Protein AF-A0AAU1AGE9-F1 (afdb_monomer)

Sequence (75 aa):
MDGEHLPRRPQWHCQTCAADTPWPCHPARVRLAEAYGCDRIGLSIYVSGLLFVVVVELPEVAPAELYERFVAWTR

pLDDT: mean 94.62, std 8.04, range [43.62, 98.12]

Radius of gyration: 12.0 Å; Cα contacts (8 Å, |Δi|>4): 78; chains: 1; bounding box: 22×30×27 Å

Secondary structure (DSSP, 8-state):
------EETTTTEESSSSTTPBSSPHHHHHHHHHHHTT-HHHHHHHHHHHHHHHHHH-TTS-HHHHHHHHTGGG-

Mean predicted aligned error: 2.86 Å

Structure (mmCIF, N/CA/C/O backbone):
data_AF-A0AAU1AGE9-F1
#
_entry.id   AF-A0AAU1AGE9-F1
#
loop_
_atom_site.group_PDB
_atom_site.id
_atom_site.type_symbol
_atom_site.label_atom_id
_atom_site.label_alt_id
_atom_site.label_comp_id
_atom_site.label_asym_id
_atom_site.label_entity_id
_atom_site.label_seq_id
_atom_site.pdbx_PDB_ins_code
_atom_site.Cartn_x
_atom_site.Cartn_y
_atom_site.Cartn_z
_atom_site.occupancy
_atom_site.B_iso_or_equiv
_atom_site.auth_seq_id
_atom_site.auth_comp_id
_atom_site.auth_asym_id
_atom_site.auth_atom_id
_atom_site.pdbx_PDB_model_num
ATOM 1 N N . MET A 1 1 ? -1.129 20.934 7.221 1.00 43.62 1 MET A N 1
ATOM 2 C CA . MET A 1 1 ? -0.939 20.874 5.750 1.00 43.62 1 MET A CA 1
ATOM 3 C C . MET A 1 1 ? -1.241 19.442 5.353 1.00 43.62 1 MET A C 1
ATOM 5 O O . MET A 1 1 ? -0.333 18.671 5.090 1.00 43.62 1 MET A O 1
ATOM 9 N N . ASP A 1 2 ? -2.508 19.048 5.435 1.00 61.50 2 ASP A N 1
ATOM 10 C CA . ASP A 1 2 ? -2.864 17.633 5.585 1.00 61.50 2 ASP A CA 1
ATOM 11 C C . ASP A 1 2 ? -3.705 17.177 4.399 1.00 61.50 2 ASP A C 1
ATOM 13 O O . ASP A 1 2 ? -4.870 16.820 4.530 1.00 61.50 2 ASP A O 1
ATOM 17 N N . GLY A 1 3 ? -3.095 17.228 3.213 1.00 71.00 3 GLY A N 1
ATOM 18 C CA . GLY A 1 3 ? -3.658 16.618 2.009 1.00 71.00 3 GLY A CA 1
ATOM 19 C C . GLY A 1 3 ? -3.739 15.099 2.150 1.00 71.00 3 GLY A C 1
ATOM 20 O O . GLY A 1 3 ? -3.054 14.499 2.983 1.00 71.00 3 GLY A O 1
A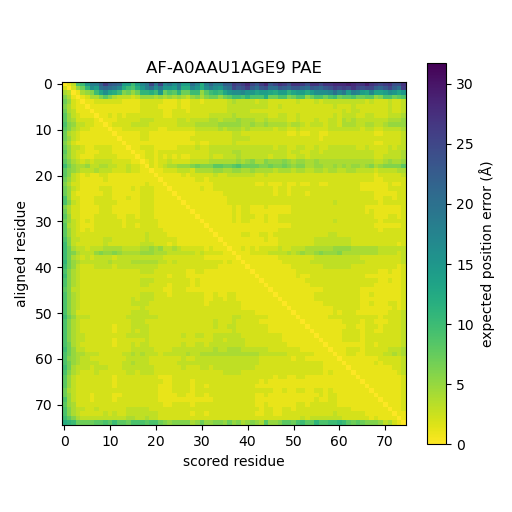TOM 21 N N . GLU A 1 4 ? -4.593 14.455 1.360 1.00 88.19 4 GLU A N 1
ATOM 22 C CA . GLU A 1 4 ? -4.728 13.001 1.356 1.00 88.19 4 GLU A CA 1
ATOM 23 C C . GLU A 1 4 ? -3.428 12.335 0.865 1.00 88.19 4 GLU A C 1
ATOM 25 O O . GLU A 1 4 ? -2.890 12.680 -0.188 1.00 88.19 4 GLU A O 1
ATOM 30 N N . HIS A 1 5 ? -2.869 11.395 1.634 1.00 95.81 5 HIS A N 1
ATOM 31 C CA . HIS A 1 5 ? -1.693 10.639 1.199 1.00 95.81 5 HIS A CA 1
ATOM 32 C C . HIS A 1 5 ? -2.145 9.490 0.300 1.00 95.81 5 HIS A C 1
ATOM 34 O O . HIS A 1 5 ? -2.203 8.344 0.738 1.00 95.81 5 HIS A O 1
ATOM 40 N N . LEU A 1 6 ? -2.497 9.818 -0.942 1.00 95.81 6 LEU A N 1
ATOM 41 C CA . LEU A 1 6 ? -2.913 8.866 -1.971 1.00 95.81 6 LEU A CA 1
ATOM 42 C C . LEU A 1 6 ? -1.730 8.407 -2.839 1.00 95.81 6 LEU A C 1
ATOM 44 O O . LEU A 1 6 ? -0.766 9.165 -3.011 1.00 95.81 6 LEU A O 1
ATOM 48 N N . PRO A 1 7 ? -1.792 7.198 -3.427 1.00 96.81 7 PRO A N 1
ATOM 49 C CA . PRO A 1 7 ? -0.802 6.743 -4.394 1.00 96.81 7 PRO A CA 1
ATOM 50 C C . PRO A 1 7 ? -0.962 7.472 -5.736 1.00 96.81 7 PRO A C 1
ATOM 52 O O . PRO A 1 7 ? -2.073 7.682 -6.221 1.00 96.81 7 PRO A O 1
ATOM 55 N N . ARG A 1 8 ? 0.155 7.817 -6.375 1.00 95.19 8 ARG A N 1
ATOM 56 C CA . ARG A 1 8 ? 0.243 8.243 -7.775 1.00 95.19 8 ARG A CA 1
ATOM 57 C C . ARG A 1 8 ? 0.722 7.063 -8.607 1.00 95.19 8 ARG A C 1
ATOM 59 O O . ARG A 1 8 ? 1.854 6.617 -8.438 1.00 95.19 8 ARG A O 1
ATOM 66 N N . ARG A 1 9 ? -0.122 6.566 -9.504 1.00 94.31 9 ARG A N 1
ATOM 67 C CA . ARG A 1 9 ? 0.224 5.462 -10.410 1.00 94.31 9 ARG A CA 1
ATOM 68 C C . ARG A 1 9 ? 0.873 6.001 -11.697 1.00 94.31 9 ARG A C 1
ATOM 70 O O . ARG A 1 9 ? 0.529 7.114 -12.098 1.00 94.31 9 ARG A O 1
ATOM 77 N N . PRO A 1 10 ? 1.789 5.248 -12.337 1.00 93.56 10 PRO A N 1
ATOM 78 C CA . PRO A 1 10 ? 2.249 3.901 -11.972 1.00 93.56 10 PRO A CA 1
ATOM 79 C C . PRO A 1 10 ? 3.447 3.867 -11.010 1.00 93.56 10 PRO A C 1
ATOM 81 O O . PRO A 1 10 ? 3.843 2.791 -10.601 1.00 93.56 10 PRO A O 1
ATOM 84 N N . GLN A 1 11 ? 4.036 5.001 -10.613 1.00 94.50 11 GLN A N 1
ATOM 85 C CA . GLN A 1 11 ? 5.246 4.993 -9.764 1.00 94.50 11 GLN A CA 1
ATOM 86 C C . GLN A 1 11 ? 4.963 4.601 -8.301 1.00 94.50 11 GLN A C 1
ATOM 88 O O . GLN A 1 11 ? 5.873 4.367 -7.509 1.00 94.50 11 GLN A O 1
ATOM 93 N N . TRP A 1 12 ? 3.687 4.583 -7.910 1.00 97.25 12 TRP A N 1
ATOM 94 C CA . TRP A 1 12 ? 3.231 4.392 -6.535 1.00 97.25 12 TR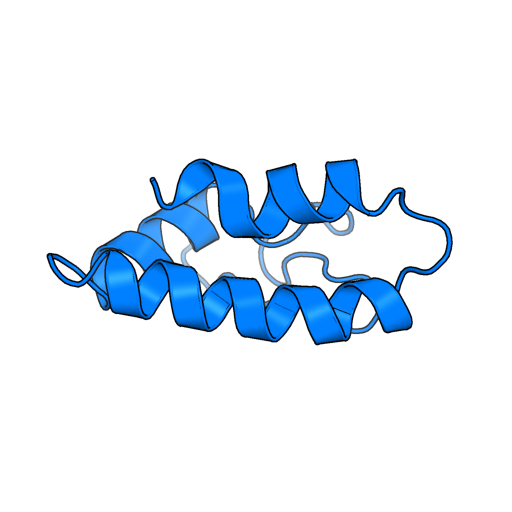P A CA 1
ATOM 95 C C . TRP A 1 12 ? 3.880 5.367 -5.549 1.00 97.25 12 TRP A C 1
ATOM 97 O O . TRP A 1 12 ? 4.107 5.029 -4.394 1.00 97.25 12 TRP A O 1
ATOM 107 N N . HIS A 1 13 ? 4.181 6.593 -5.969 1.00 97.38 13 HIS A N 1
ATOM 108 C CA . HIS A 1 13 ? 4.662 7.635 -5.057 1.00 97.38 13 HIS A CA 1
ATOM 109 C C . HIS A 1 13 ? 3.491 8.327 -4.365 1.00 97.38 13 HIS A C 1
ATOM 111 O O . HIS A 1 13 ? 2.378 8.354 -4.885 1.00 97.38 13 HIS A O 1
ATOM 117 N N . CYS A 1 14 ? 3.714 8.888 -3.185 1.00 97.62 14 CYS A N 1
ATOM 118 C CA . CYS A 1 14 ? 2.677 9.633 -2.488 1.00 97.62 14 CYS A CA 1
ATOM 119 C C . CYS A 1 14 ? 2.447 10.994 -3.160 1.00 97.62 14 CYS A C 1
ATOM 121 O O . CYS A 1 14 ? 3.393 11.747 -3.362 1.00 97.62 14 CYS A O 1
ATOM 123 N N . GLN A 1 15 ? 1.187 11.340 -3.434 1.00 95.00 15 GLN A N 1
ATOM 124 C CA . GLN A 1 15 ? 0.815 12.612 -4.072 1.00 95.00 15 GLN A CA 1
ATOM 125 C C . GLN A 1 15 ? 1.140 13.851 -3.216 1.00 95.00 15 GLN A C 1
ATOM 127 O O . GLN A 1 15 ? 1.391 14.922 -3.758 1.00 95.00 15 GLN A O 1
ATOM 132 N N . THR A 1 16 ? 1.145 13.698 -1.888 1.00 95.88 16 THR A N 1
ATOM 133 C CA . THR A 1 16 ? 1.301 14.809 -0.926 1.00 95.88 16 THR A CA 1
ATOM 134 C C . THR A 1 16 ? 2.725 14.958 -0.374 1.00 95.88 16 THR A C 1
ATOM 136 O O . THR A 1 16 ? 3.100 16.027 0.101 1.00 95.88 16 THR A O 1
ATOM 139 N N . CYS A 1 17 ? 3.536 13.897 -0.403 1.00 95.94 17 CYS A N 1
ATOM 140 C CA . CYS A 1 17 ? 4.912 13.956 0.102 1.00 95.94 17 CYS A CA 1
ATOM 141 C C . CYS A 1 17 ? 5.865 14.485 -0.984 1.00 95.94 17 CYS A C 1
ATOM 143 O O . CYS A 1 17 ? 5.443 14.795 -2.096 1.00 95.94 17 CYS A O 1
ATOM 145 N N . ALA A 1 18 ? 7.166 14.558 -0.682 1.00 93.38 18 ALA A N 1
ATOM 146 C CA . ALA A 1 18 ? 8.183 14.828 -1.698 1.00 93.38 18 ALA A CA 1
ATOM 147 C C . ALA A 1 18 ? 8.054 13.850 -2.887 1.00 93.38 18 ALA A C 1
ATOM 149 O O . ALA A 1 18 ? 7.655 12.700 -2.687 1.00 93.38 18 ALA A O 1
ATOM 150 N N . ALA A 1 19 ? 8.406 14.309 -4.096 1.00 86.50 19 ALA A N 1
ATOM 151 C CA . ALA A 1 19 ? 8.023 13.714 -5.388 1.00 86.50 19 ALA A CA 1
ATOM 152 C C . ALA A 1 19 ? 8.330 12.211 -5.569 1.00 86.50 19 ALA A C 1
ATOM 154 O O . ALA A 1 19 ? 7.633 11.541 -6.341 1.00 86.50 19 ALA A O 1
ATOM 155 N N . ASP A 1 20 ? 9.311 11.689 -4.828 1.00 93.19 20 ASP A N 1
ATOM 156 C CA . ASP A 1 20 ? 9.778 10.299 -4.898 1.00 93.19 20 ASP A CA 1
ATOM 157 C C . ASP A 1 20 ? 9.523 9.500 -3.619 1.00 93.19 20 ASP A C 1
ATOM 159 O O . ASP A 1 20 ? 10.085 8.429 -3.410 1.00 93.19 20 ASP A O 1
ATOM 163 N N . THR A 1 21 ? 8.663 10.010 -2.735 1.00 97.19 21 THR A N 1
ATOM 164 C CA . THR A 1 21 ? 8.327 9.305 -1.499 1.00 97.19 21 THR A CA 1
ATOM 165 C C . THR A 1 21 ? 7.470 8.081 -1.826 1.00 97.19 21 THR A C 1
ATOM 167 O O . THR A 1 21 ? 6.346 8.250 -2.315 1.00 97.19 21 THR A O 1
ATOM 170 N N . PRO A 1 22 ? 7.919 6.858 -1.498 1.00 97.25 22 PRO A N 1
ATOM 171 C CA . PRO A 1 22 ? 7.151 5.645 -1.739 1.00 97.25 22 PRO A CA 1
ATOM 172 C C . PRO A 1 22 ? 5.817 5.658 -0.977 1.00 97.25 22 PRO A C 1
ATOM 174 O O . PRO A 1 22 ? 5.784 5.861 0.237 1.00 97.25 22 PRO A O 1
ATOM 177 N N . TRP A 1 23 ? 4.705 5.414 -1.670 1.00 97.56 23 TRP A N 1
ATOM 178 C CA . TRP A 1 23 ? 3.419 5.090 -1.049 1.00 97.56 23 TRP A CA 1
ATOM 179 C C . TRP A 1 23 ? 3.301 3.567 -0.820 1.00 97.56 23 TRP A C 1
ATOM 181 O O . TRP A 1 23 ? 3.675 2.824 -1.726 1.00 97.56 23 TRP A O 1
ATOM 191 N N . PRO A 1 24 ? 2.800 3.054 0.321 1.00 97.81 24 PRO A N 1
ATOM 192 C CA . PRO A 1 24 ? 2.282 3.790 1.470 1.00 97.81 24 PRO A CA 1
ATOM 193 C C . PRO A 1 24 ? 3.413 4.422 2.289 1.00 97.81 24 PRO A C 1
ATOM 195 O O . PRO A 1 24 ? 4.227 3.722 2.895 1.00 97.81 24 PRO A O 1
ATOM 198 N N . CYS A 1 25 ? 3.433 5.754 2.341 1.00 97.88 25 CYS A N 1
ATOM 199 C CA . CYS A 1 25 ? 4.341 6.511 3.196 1.00 97.88 25 CYS A CA 1
ATOM 200 C C . CYS A 1 25 ? 3.865 6.430 4.654 1.00 97.88 25 CYS A C 1
ATOM 202 O O . CYS A 1 25 ? 2.721 6.054 4.910 1.00 97.88 25 CYS A O 1
ATOM 204 N N . HIS A 1 26 ? 4.696 6.826 5.623 1.00 96.69 26 HIS A N 1
ATOM 205 C CA . HIS A 1 26 ? 4.334 6.724 7.044 1.00 96.69 26 HIS A CA 1
ATOM 206 C C . HIS A 1 26 ? 2.956 7.348 7.379 1.00 96.69 26 HIS A C 1
ATOM 208 O O . HIS A 1 26 ? 2.128 6.647 7.960 1.00 96.69 26 HIS A O 1
ATOM 214 N N . PRO A 1 27 ? 2.619 8.581 6.941 1.00 96.94 27 PRO A N 1
ATOM 215 C CA . PRO A 1 27 ? 1.277 9.132 7.153 1.00 96.94 27 PRO A CA 1
ATOM 216 C C . PRO A 1 27 ? 0.143 8.330 6.496 1.00 96.94 27 PRO A C 1
ATOM 218 O O . PRO A 1 27 ? -0.935 8.218 7.071 1.00 96.94 27 PRO A O 1
ATOM 221 N N . ALA A 1 28 ? 0.368 7.744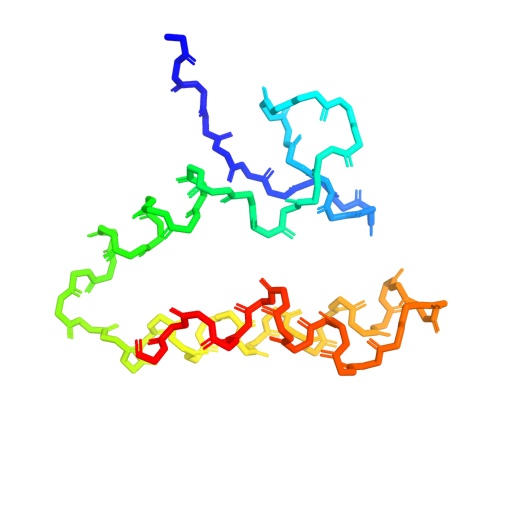 5.313 1.00 97.62 28 ALA A N 1
ATOM 222 C CA . ALA A 1 28 ? -0.628 6.895 4.660 1.00 97.62 28 ALA A CA 1
ATOM 223 C C . ALA A 1 28 ? -0.881 5.618 5.466 1.00 97.62 28 ALA A C 1
ATOM 225 O O . ALA A 1 28 ? -2.030 5.224 5.625 1.00 97.62 28 ALA A O 1
ATOM 226 N N . ARG A 1 29 ? 0.176 4.995 6.008 1.00 97.50 29 ARG A N 1
ATOM 227 C CA . ARG A 1 29 ? 0.053 3.804 6.864 1.00 97.50 29 ARG A CA 1
ATOM 228 C C . ARG A 1 29 ? -0.761 4.101 8.120 1.00 97.50 29 ARG A C 1
ATOM 230 O O . ARG A 1 29 ? -1.654 3.328 8.445 1.00 97.50 29 ARG A O 1
ATOM 237 N N . VAL A 1 30 ? -0.497 5.236 8.774 1.00 96.44 30 VAL A N 1
ATOM 238 C CA . VAL A 1 30 ? -1.272 5.695 9.940 1.00 96.44 30 VAL A CA 1
ATOM 239 C C . VAL A 1 30 ? -2.740 5.887 9.565 1.00 96.44 30 VAL A C 1
ATOM 241 O O . VAL A 1 30 ? -3.599 5.276 10.186 1.00 96.44 30 VAL A O 1
ATOM 244 N N . ARG A 1 31 ? -3.033 6.636 8.495 1.00 95.94 31 ARG A N 1
ATOM 245 C CA . ARG A 1 31 ? -4.420 6.887 8.070 1.00 95.94 31 ARG A CA 1
ATOM 246 C C . ARG A 1 31 ? -5.161 5.623 7.643 1.00 95.94 31 ARG A C 1
ATOM 248 O O . ARG A 1 31 ? -6.337 5.476 7.948 1.00 95.94 31 ARG A O 1
ATOM 255 N N . LE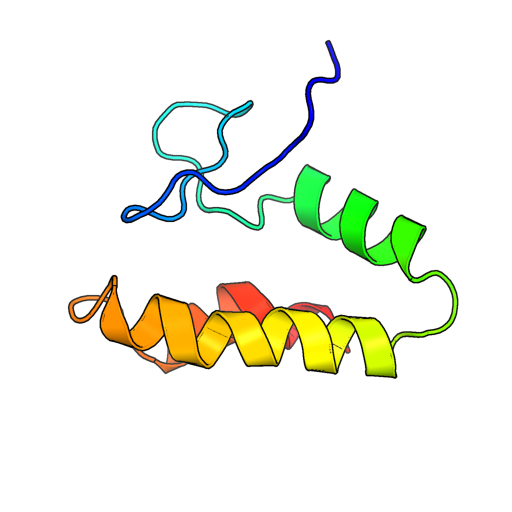U A 1 32 ? -4.487 4.699 6.957 1.00 96.81 32 LEU A N 1
ATOM 256 C CA . LEU A 1 32 ? -5.056 3.394 6.614 1.00 96.81 32 LEU A CA 1
ATOM 257 C C . LEU A 1 32 ? -5.352 2.574 7.876 1.00 96.81 32 LEU A C 1
ATOM 259 O O . LEU A 1 32 ? -6.422 1.984 7.979 1.00 96.81 32 LEU A O 1
ATOM 263 N N . ALA A 1 33 ? -4.440 2.559 8.850 1.00 96.38 33 ALA A N 1
ATOM 264 C CA . ALA A 1 33 ? -4.670 1.880 10.122 1.00 96.38 33 ALA A CA 1
ATOM 265 C C . ALA A 1 33 ? -5.835 2.502 10.909 1.00 96.38 33 ALA A C 1
ATOM 267 O O . ALA A 1 33 ? -6.657 1.770 11.448 1.00 96.38 33 ALA A O 1
ATOM 268 N N . GLU A 1 34 ? -5.946 3.831 10.934 1.00 96.12 34 GLU A N 1
ATOM 269 C CA . GLU A 1 34 ? -7.062 4.547 11.564 1.00 96.12 34 GLU A CA 1
ATOM 270 C C . GLU A 1 34 ? -8.398 4.258 10.869 1.00 96.12 34 GLU A C 1
ATOM 272 O O . GLU A 1 34 ? -9.390 3.997 11.546 1.00 96.12 34 GLU A O 1
ATOM 277 N N . ALA A 1 35 ? -8.423 4.243 9.533 1.00 96.50 35 ALA A N 1
ATOM 278 C CA . ALA A 1 35 ? -9.633 3.995 8.750 1.00 96.50 35 ALA A CA 1
ATOM 279 C C . ALA A 1 35 ? -10.217 2.588 8.963 1.00 96.50 35 ALA A C 1
ATOM 281 O O . ALA A 1 35 ? -11.434 2.422 8.938 1.00 96.50 35 ALA A O 1
ATOM 282 N N . TYR A 1 36 ? -9.363 1.584 9.182 1.00 97.00 36 TYR A N 1
ATOM 283 C CA . TYR A 1 36 ? -9.790 0.210 9.470 1.00 97.00 36 TYR A CA 1
ATOM 284 C C . TYR A 1 36 ? -9.936 -0.075 10.976 1.00 97.00 36 TYR A C 1
ATOM 286 O O . TYR A 1 36 ? -10.624 -1.018 11.365 1.00 97.00 36 TYR A O 1
ATOM 294 N N . GLY A 1 37 ? -9.323 0.731 11.847 1.00 95.75 37 GLY A N 1
ATOM 295 C CA . GLY A 1 37 ? -9.422 0.597 13.299 1.00 95.75 37 GLY A CA 1
ATOM 296 C C . GLY A 1 37 ? -9.023 -0.799 13.793 1.00 95.75 37 GLY A C 1
ATOM 297 O O . GLY A 1 37 ? -7.888 -1.245 13.614 1.00 95.75 37 GLY A O 1
ATOM 298 N N . CYS A 1 38 ? -9.965 -1.500 14.432 1.00 95.56 38 CYS A N 1
ATOM 299 C CA . CYS A 1 38 ? -9.757 -2.868 14.916 1.00 95.56 38 CYS A CA 1
ATOM 300 C C . CYS A 1 38 ? -9.759 -3.928 13.796 1.00 95.56 38 CYS A C 1
ATOM 302 O O . CYS A 1 38 ? -9.329 -5.055 14.043 1.00 95.56 38 CYS A O 1
ATOM 304 N N . ASP A 1 39 ? -10.203 -3.598 12.578 1.00 97.12 39 ASP A N 1
ATOM 305 C CA . ASP A 1 39 ? -10.243 -4.524 11.441 1.00 97.12 39 ASP A CA 1
ATOM 306 C C . ASP A 1 39 ? -8.877 -4.651 10.743 1.00 97.12 39 ASP A C 1
ATOM 308 O O . ASP A 1 39 ? -8.653 -4.251 9.597 1.00 97.12 39 ASP A O 1
ATOM 312 N N . ARG A 1 40 ? -7.920 -5.242 11.461 1.00 94.81 40 ARG A N 1
ATOM 313 C CA . ARG A 1 40 ? -6.569 -5.509 10.942 1.00 94.81 40 ARG A CA 1
ATOM 314 C C . ARG A 1 40 ? -6.573 -6.489 9.769 1.00 94.81 40 ARG A C 1
ATOM 316 O O . ARG A 1 40 ? -5.705 -6.411 8.900 1.00 94.81 40 ARG A O 1
ATOM 323 N N . ILE A 1 41 ? -7.547 -7.399 9.737 1.00 96.94 41 ILE A N 1
ATOM 324 C CA . ILE A 1 41 ? -7.696 -8.386 8.665 1.00 96.94 41 ILE A CA 1
ATOM 325 C C . ILE A 1 41 ? -8.134 -7.680 7.381 1.00 96.94 41 ILE A C 1
ATOM 327 O O . ILE A 1 41 ? -7.488 -7.870 6.351 1.00 96.94 41 ILE A O 1
ATOM 331 N N . GLY A 1 42 ? -9.157 -6.824 7.444 1.00 98.00 42 GLY A N 1
ATOM 332 C CA . GLY A 1 42 ? -9.607 -6.01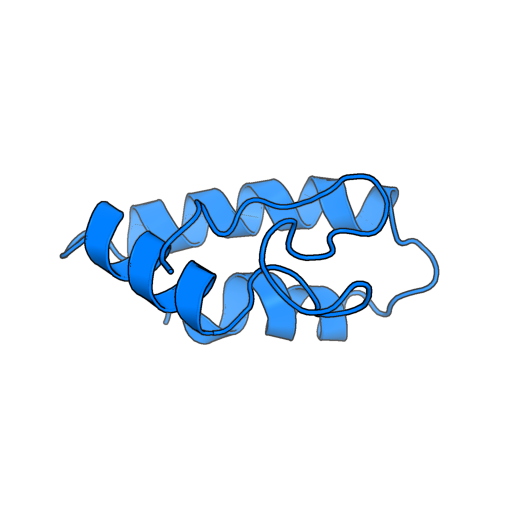8 6.312 1.00 98.00 42 GLY A CA 1
ATOM 333 C C . GLY A 1 42 ? -8.497 -5.133 5.753 1.00 98.00 42 GLY A C 1
ATOM 334 O O . GLY A 1 42 ? -8.272 -5.129 4.541 1.00 98.00 42 GLY A O 1
AT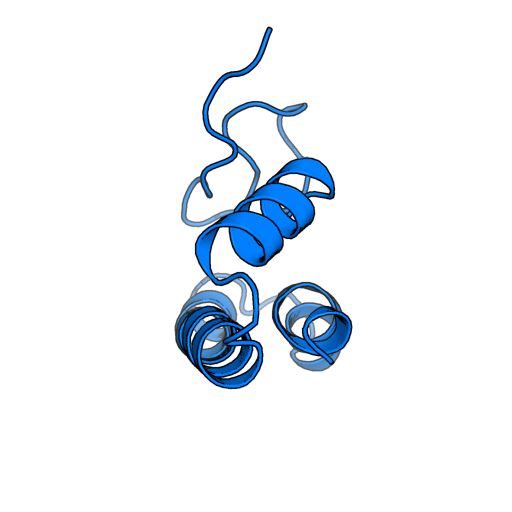OM 335 N N . LEU A 1 43 ? -7.722 -4.477 6.626 1.00 98.12 43 LEU A N 1
ATOM 336 C CA . LEU A 1 43 ? -6.563 -3.685 6.209 1.00 98.12 43 LEU A CA 1
ATOM 337 C C . LEU A 1 43 ? -5.539 -4.536 5.445 1.00 98.12 43 LEU A C 1
ATOM 339 O O . LEU A 1 43 ? -5.105 -4.153 4.358 1.00 98.12 43 LEU A O 1
ATOM 343 N N . SER A 1 44 ? -5.171 -5.694 6.004 1.00 97.62 44 SER A N 1
ATOM 344 C CA . SER A 1 44 ? -4.218 -6.630 5.397 1.00 97.62 44 SER A CA 1
ATOM 345 C C . SER A 1 44 ? -4.699 -7.129 4.031 1.00 97.62 44 SER A C 1
ATOM 347 O O . SER A 1 44 ? -3.929 -7.139 3.067 1.00 97.62 44 SER A O 1
ATOM 349 N N . ILE A 1 45 ? -5.985 -7.479 3.912 1.00 98.00 45 ILE A N 1
ATOM 350 C CA . ILE A 1 45 ? -6.604 -7.903 2.650 1.00 98.00 45 ILE A CA 1
ATOM 351 C C . ILE A 1 45 ? -6.538 -6.777 1.616 1.00 98.00 45 ILE A C 1
ATOM 353 O O . ILE A 1 45 ? -6.120 -7.018 0.484 1.00 98.00 45 ILE A O 1
ATOM 357 N N . TYR A 1 46 ? -6.894 -5.548 1.999 1.00 97.69 46 TYR A N 1
ATOM 358 C CA . TYR A 1 46 ? -6.881 -4.398 1.098 1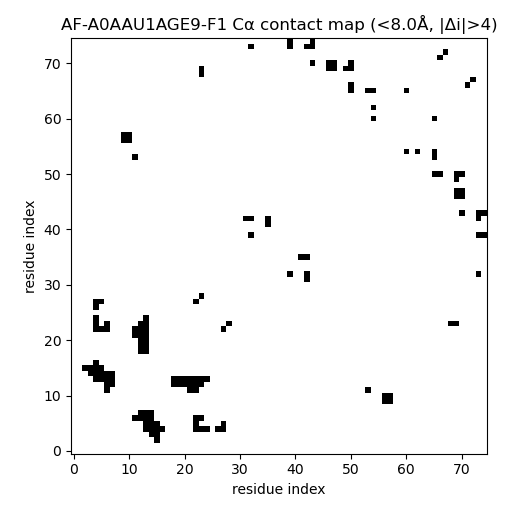.00 97.69 46 TYR A CA 1
ATOM 359 C C . TYR A 1 46 ? -5.489 -4.146 0.505 1.00 97.69 46 TYR A C 1
ATOM 361 O O . TYR A 1 46 ? -5.334 -4.112 -0.718 1.00 97.69 46 TYR A O 1
ATOM 369 N N . VAL A 1 47 ? -4.455 -4.028 1.345 1.00 97.25 47 VAL A N 1
ATOM 370 C CA . VAL A 1 47 ? -3.092 -3.755 0.854 1.00 97.25 47 VAL A CA 1
ATOM 371 C C . VAL A 1 47 ? -2.470 -4.955 0.136 1.00 97.25 47 VAL A C 1
ATOM 373 O O . VAL A 1 47 ? -1.676 -4.763 -0.783 1.00 97.25 47 VAL A O 1
ATOM 376 N N . SER A 1 48 ? -2.870 -6.184 0.479 1.00 97.38 48 SER A N 1
ATOM 377 C CA . SER A 1 48 ? -2.491 -7.387 -0.277 1.00 97.38 48 SER A CA 1
ATOM 378 C C . SER A 1 48 ? -3.133 -7.407 -1.666 1.00 97.38 48 SER A C 1
ATOM 380 O O . SER A 1 48 ? -2.497 -7.821 -2.630 1.00 97.38 48 SER A O 1
ATOM 382 N N . GLY A 1 49 ? -4.360 -6.900 -1.808 1.00 97.44 49 GLY A N 1
ATOM 383 C CA . GLY A 1 49 ? -4.984 -6.678 -3.113 1.00 97.44 49 GLY A CA 1
ATOM 384 C C . GLY A 1 49 ? -4.173 -5.712 -3.980 1.00 97.44 49 GLY A C 1
ATOM 385 O O . GLY A 1 49 ? -3.937 -5.982 -5.156 1.00 97.44 49 GLY A O 1
ATOM 386 N N . LEU A 1 50 ? -3.666 -4.625 -3.386 1.00 97.00 50 LEU A N 1
ATOM 387 C CA . LEU A 1 50 ? -2.776 -3.685 -4.078 1.00 97.00 50 LEU A CA 1
ATOM 388 C C . LEU A 1 50 ? -1.426 -4.314 -4.445 1.00 97.00 50 LEU A C 1
ATOM 390 O O . LEU A 1 50 ? -0.871 -3.954 -5.482 1.00 97.00 50 LEU A O 1
ATOM 394 N N . LEU A 1 51 ? -0.921 -5.271 -3.655 1.00 97.00 51 LEU A N 1
ATOM 395 C CA . LEU A 1 51 ? 0.324 -5.981 -3.960 1.00 97.00 51 LEU A CA 1
ATOM 396 C C . LEU A 1 51 ? 0.269 -6.643 -5.347 1.00 97.00 51 LEU A C 1
ATOM 398 O O . LEU A 1 51 ? 1.203 -6.486 -6.126 1.00 97.00 51 LEU A O 1
ATOM 402 N N . PHE A 1 52 ? -0.841 -7.302 -5.699 1.00 95.56 52 PHE A N 1
ATOM 403 C CA . PHE A 1 52 ? -1.022 -7.919 -7.024 1.00 95.56 52 PHE A CA 1
ATOM 404 C C . PHE A 1 52 ? -1.011 -6.918 -8.179 1.00 95.56 52 PHE A C 1
ATOM 406 O O . PHE A 1 52 ? -0.700 -7.273 -9.312 1.00 95.56 52 PHE A O 1
ATOM 413 N N . VAL A 1 53 ? -1.351 -5.667 -7.895 1.00 96.81 53 VAL A N 1
ATOM 414 C CA . VAL A 1 53 ? -1.363 -4.600 -8.887 1.00 96.81 53 VAL A CA 1
ATOM 415 C C . VAL A 1 53 ? 0.036 -4.006 -9.045 1.00 96.81 53 VAL A C 1
ATOM 417 O O . VAL A 1 53 ? 0.527 -3.870 -10.163 1.00 96.81 53 VAL A O 1
ATOM 420 N N . VAL A 1 54 ? 0.708 -3.691 -7.935 1.00 97.38 54 VAL A N 1
ATOM 421 C CA . VAL A 1 54 ? 2.031 -3.053 -7.969 1.00 97.38 54 VAL A CA 1
ATOM 422 C C . VAL A 1 54 ? 3.125 -3.981 -8.498 1.00 97.38 54 VAL A C 1
ATOM 424 O O . VAL A 1 54 ? 4.023 -3.496 -9.171 1.00 97.38 54 VAL A O 1
ATOM 427 N N . VAL A 1 55 ? 3.034 -5.304 -8.298 1.00 96.75 55 VAL A N 1
ATOM 428 C CA . VAL A 1 55 ? 3.999 -6.252 -8.900 1.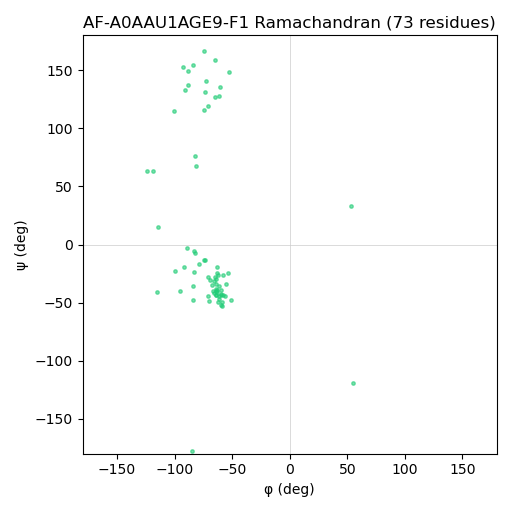00 96.75 55 VAL A CA 1
ATOM 429 C C . VAL A 1 55 ? 3.975 -6.232 -10.430 1.00 96.75 55 VAL A C 1
ATOM 431 O O . VAL A 1 55 ? 4.980 -6.547 -11.058 1.00 96.75 55 VAL A O 1
ATOM 434 N N . VAL A 1 56 ? 2.841 -5.862 -11.036 1.00 96.44 56 VAL A N 1
ATOM 435 C CA . VAL A 1 56 ? 2.719 -5.710 -12.493 1.00 96.44 56 VAL A CA 1
ATOM 436 C C . VAL A 1 56 ? 3.208 -4.333 -12.942 1.00 96.44 56 VAL A C 1
ATOM 438 O O . VAL A 1 56 ? 3.789 -4.211 -14.016 1.00 96.44 56 VAL A O 1
ATOM 441 N N . GLU A 1 57 ? 2.970 -3.293 -12.140 1.00 97.00 57 GLU A N 1
ATOM 442 C CA . GLU A 1 57 ? 3.331 -1.914 -12.494 1.00 97.00 57 GLU A CA 1
ATOM 443 C C . GLU A 1 57 ? 4.785 -1.541 -12.208 1.00 97.00 57 GLU A C 1
ATOM 445 O O . GLU A 1 57 ? 5.285 -0.622 -12.850 1.00 97.00 57 GLU A O 1
ATOM 450 N N . LEU A 1 58 ? 5.447 -2.238 -11.282 1.00 96.81 58 LEU A N 1
ATOM 451 C CA . LEU A 1 58 ? 6.851 -2.047 -10.908 1.00 96.81 58 LEU A CA 1
ATOM 452 C C . LEU A 1 58 ? 7.636 -3.366 -11.063 1.00 96.81 58 LEU A C 1
ATOM 454 O O . LEU A 1 58 ? 8.106 -3.919 -10.063 1.00 96.81 58 LEU A O 1
ATOM 458 N N . PRO A 1 59 ? 7.758 -3.917 -12.287 1.00 96.31 59 PRO A N 1
ATOM 459 C CA . PRO A 1 59 ? 8.413 -5.207 -12.528 1.00 96.31 59 PRO A CA 1
ATOM 460 C C . PRO A 1 59 ? 9.909 -5.220 -12.172 1.00 96.31 59 PRO A C 1
ATOM 462 O O . PRO A 1 59 ? 10.494 -6.288 -12.002 1.00 96.31 59 PRO A O 1
ATOM 465 N N . GLU A 1 60 ? 10.539 -4.051 -12.071 1.00 96.19 60 GLU A N 1
ATOM 466 C CA . GLU A 1 60 ? 11.936 -3.878 -11.677 1.00 96.19 60 GLU A CA 1
ATOM 467 C C . GLU A 1 60 ? 12.173 -3.988 -10.164 1.00 96.19 60 GLU A C 1
ATOM 469 O O . GLU A 1 60 ? 13.312 -4.180 -9.737 1.00 96.19 60 GLU A O 1
ATOM 474 N N . VAL A 1 61 ? 11.120 -3.875 -9.347 1.00 96.75 61 VAL A N 1
ATOM 475 C CA . VAL A 1 61 ? 11.222 -3.939 -7.885 1.00 96.75 61 VAL A CA 1
ATOM 476 C C . VAL A 1 61 ? 11.035 -5.380 -7.422 1.00 96.75 61 VAL A C 1
ATOM 478 O O .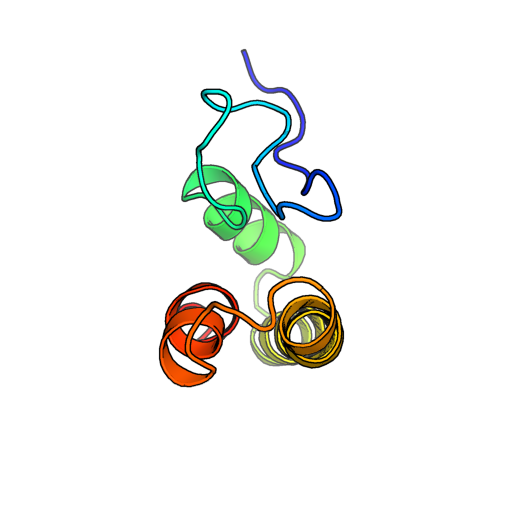 VAL A 1 61 ? 10.101 -6.074 -7.825 1.00 96.75 61 VAL A O 1
ATOM 481 N N . ALA A 1 62 ? 11.913 -5.846 -6.533 1.00 96.94 62 ALA A N 1
ATOM 482 C CA . ALA A 1 62 ? 11.838 -7.210 -6.027 1.00 96.94 62 ALA A CA 1
ATOM 483 C C . ALA A 1 62 ? 10.493 -7.463 -5.304 1.00 96.94 62 ALA A C 1
ATOM 485 O O . ALA A 1 62 ? 10.101 -6.663 -4.449 1.00 96.94 62 ALA A O 1
ATOM 486 N N . PRO A 1 63 ? 9.809 -8.604 -5.537 1.00 94.69 63 PRO A N 1
ATOM 487 C CA . PRO A 1 63 ? 8.534 -8.905 -4.878 1.00 94.69 63 PRO A CA 1
ATOM 488 C C . PRO A 1 63 ? 8.592 -8.855 -3.345 1.00 94.69 63 PRO A C 1
ATOM 490 O O . PRO A 1 63 ? 7.631 -8.442 -2.700 1.00 94.69 63 PRO A O 1
ATOM 493 N N . ALA A 1 64 ? 9.731 -9.236 -2.759 1.00 96.56 64 ALA A N 1
ATOM 494 C CA . ALA A 1 64 ? 9.954 -9.146 -1.318 1.00 96.56 64 ALA A CA 1
ATOM 495 C C . ALA A 1 64 ? 9.940 -7.690 -0.818 1.00 96.56 64 ALA A C 1
ATOM 497 O O . ALA A 1 64 ? 9.343 -7.403 0.214 1.00 96.56 64 ALA A O 1
ATOM 498 N N . GLU A 1 65 ? 10.527 -6.755 -1.569 1.00 97.62 65 GLU A N 1
ATOM 499 C CA . GLU A 1 65 ? 10.515 -5.331 -1.221 1.00 97.62 65 GLU A CA 1
ATOM 500 C C . GLU A 1 65 ? 9.097 -4.748 -1.309 1.00 97.62 65 GLU A C 1
ATOM 502 O O . GLU A 1 65 ? 8.664 -4.009 -0.422 1.00 97.62 65 GLU A O 1
ATOM 507 N N . LEU A 1 66 ? 8.328 -5.141 -2.330 1.00 97.56 66 LEU A N 1
ATOM 508 C CA . LEU A 1 66 ? 6.921 -4.754 -2.454 1.00 97.56 66 LEU A CA 1
ATOM 509 C C . LEU A 1 66 ? 6.074 -5.314 -1.301 1.00 97.56 66 LEU A C 1
ATOM 511 O O . LEU A 1 66 ? 5.230 -4.597 -0.761 1.00 97.56 66 LEU A O 1
ATOM 515 N N . TYR A 1 67 ? 6.333 -6.551 -0.865 1.00 97.50 67 TYR A N 1
ATOM 516 C CA . TYR A 1 67 ? 5.676 -7.138 0.303 1.00 97.50 67 TYR A CA 1
ATOM 517 C C . TYR A 1 67 ? 5.975 -6.361 1.593 1.00 97.50 67 TYR A C 1
ATOM 519 O O . TYR A 1 67 ? 5.047 -5.992 2.318 1.00 97.50 67 TYR A O 1
ATOM 527 N N . GLU A 1 68 ? 7.248 -6.062 1.862 1.00 97.88 68 GLU A N 1
ATOM 528 C CA . GLU A 1 68 ? 7.662 -5.272 3.031 1.00 97.88 68 GLU A CA 1
ATOM 529 C C . GLU A 1 68 ? 7.034 -3.872 3.025 1.00 97.88 68 GLU A C 1
ATOM 531 O O . GLU A 1 68 ? 6.568 -3.350 4.045 1.00 97.88 68 GLU A O 1
ATOM 536 N N . ARG A 1 69 ? 6.951 -3.262 1.841 1.00 97.31 69 ARG A N 1
ATOM 537 C CA . ARG A 1 69 ? 6.388 -1.926 1.659 1.00 97.31 69 ARG A CA 1
ATOM 538 C C . ARG A 1 69 ? 4.872 -1.876 1.852 1.00 97.31 69 ARG A C 1
ATOM 540 O O . ARG A 1 69 ? 4.395 -0.929 2.486 1.00 97.31 69 ARG A O 1
ATOM 547 N N . PHE A 1 70 ? 4.128 -2.835 1.300 1.00 97.75 70 PHE A N 1
ATOM 548 C CA . PHE A 1 70 ? 2.662 -2.801 1.277 1.00 97.75 70 PHE A CA 1
ATOM 549 C C . PHE A 1 70 ? 2.016 -3.580 2.422 1.00 97.75 70 PHE A C 1
ATOM 551 O O . PHE A 1 70 ? 1.048 -3.074 2.978 1.00 97.75 70 PHE A O 1
ATOM 558 N N . VAL A 1 71 ? 2.538 -4.750 2.799 1.00 97.19 71 VAL A N 1
ATOM 559 C CA . VAL A 1 71 ? 1.812 -5.730 3.629 1.00 97.19 71 VAL A CA 1
ATOM 560 C C . VAL A 1 71 ? 2.453 -5.957 4.997 1.00 97.19 71 VAL A C 1
ATOM 562 O O . VAL A 1 71 ? 1.741 -6.048 5.990 1.00 97.19 71 VAL A O 1
ATOM 565 N N . ALA A 1 72 ? 3.783 -6.039 5.099 1.00 96.44 72 ALA A N 1
ATOM 566 C CA . ALA A 1 72 ? 4.438 -6.519 6.326 1.00 96.44 72 ALA A CA 1
ATOM 567 C C . ALA A 1 72 ? 4.095 -5.719 7.601 1.00 96.44 72 ALA A C 1
ATOM 569 O O . ALA A 1 72 ? 4.108 -6.274 8.700 1.00 96.44 72 ALA A O 1
ATOM 570 N N . TRP A 1 73 ? 3.739 -4.440 7.458 1.00 95.50 73 TRP A N 1
ATOM 571 C CA . TRP A 1 73 ? 3.398 -3.538 8.561 1.00 95.50 73 TRP A CA 1
ATOM 572 C C . TRP A 1 73 ? 1.948 -3.655 9.071 1.00 95.50 73 TRP A C 1
ATOM 574 O O . TRP A 1 73 ? 1.621 -3.027 10.076 1.00 95.50 73 TRP A O 1
ATOM 584 N N . THR A 1 74 ? 1.066 -4.422 8.415 1.00 94.94 74 THR A N 1
ATOM 585 C CA . THR A 1 74 ? -0.345 -4.565 8.842 1.00 94.94 74 THR A CA 1
ATOM 586 C C . THR A 1 74 ? -0.554 -5.606 9.938 1.00 94.94 74 THR A C 1
ATOM 588 O O . THR A 1 74 ? -1.673 -5.755 10.439 1.00 94.94 74 THR A O 1
ATOM 591 N N . ARG A 1 75 ? 0.510 -6.330 10.291 1.00 83.06 75 ARG A N 1
ATOM 592 C CA . ARG A 1 75 ? 0.526 -7.331 11.361 1.00 83.06 75 ARG A CA 1
ATOM 593 C C . ARG A 1 75 ? 0.345 -6.701 12.739 1.00 83.06 75 ARG A C 1
ATOM 595 O O . ARG A 1 75 ? 0.565 -5.475 12.867 1.00 83.06 75 ARG A O 1
#

Solvent-accessible surface area (backbone atoms only — not comparable to full-atom values): 4355 Å² total; per-residue (Å²): 139,83,66,72,61,43,69,36,81,72,81,32,18,20,69,61,53,61,85,80,38,58,41,65,33,73,71,28,49,50,51,52,47,61,75,40,56,88,41,43,65,61,46,38,52,53,35,47,57,48,46,71,51,48,56,70,59,39,72,89,54,57,69,68,58,52,40,57,57,53,39,63,77,52,112

Foldseek 3Di:
DDDQQAADPDLRATPPDPPNHHPVHPVVVVVLCVVCPVVLVVSLVVLVVVLVVNCVSCVVDDSVVSCVRRHPVSD